Protein AF-A0A8T0IWE1-F1 (afdb_monomer_lite)

pLDDT: mean 80.46, std 10.98, range [46.81, 93.31]

Organism: Ceratodon purpureus (NCBI:txid3225)

InterPro domains:
  IPR036291 NAD(P)-binding domain superfamily [SSF51735] (21-100)

Secondary structure (DSSP, 8-state):
-HHHHHHHHTT-GGGGT--SSSHHHHHHHHHS-HHHHHHHT-S-TT-----EEE--SB----TTT---TTS--B-HHHHHHHHHHHHTPPSSS--S-EEE---

Radius of gyration: 16.72 Å; chains: 1; bounding box: 42×32×40 Å

Structure (mmCIF, N/CA/C/O backbone):
data_AF-A0A8T0IWE1-F1
#
_entry.id   AF-A0A8T0IWE1-F1
#
loop_
_atom_site.group_PDB
_atom_site.id
_atom_site.type_symbol
_atom_site.label_atom_id
_atom_site.label_alt_id
_atom_site.label_comp_id
_atom_site.label_asym_id
_atom_site.label_entity_id
_atom_site.label_seq_id
_atom_site.pdbx_PDB_ins_code
_atom_site.Cartn_x
_atom_site.Cartn_y
_atom_site.Cartn_z
_atom_site.occupancy
_atom_site.B_iso_or_equiv
_atom_site.auth_seq_id
_atom_site.auth_comp_id
_atom_site.auth_asym_id
_atom_site.auth_atom_id
_atom_site.pdbx_PDB_model_num
ATOM 1 N N . MET A 1 1 ? -9.586 -9.322 -12.921 1.00 60.53 1 MET A N 1
ATOM 2 C CA . MET A 1 1 ? -8.682 -9.501 -11.763 1.00 60.53 1 MET A CA 1
ATOM 3 C C . MET A 1 1 ? -8.225 -10.950 -11.635 1.00 60.53 1 MET A C 1
ATOM 5 O O . MET A 1 1 ? -7.031 -11.164 -11.763 1.00 60.53 1 MET A O 1
ATOM 9 N N . LEU A 1 2 ? -9.128 -11.941 -11.517 1.00 61.88 2 LEU A N 1
ATOM 10 C CA . LEU A 1 2 ? -8.757 -13.373 -11.607 1.00 61.88 2 LEU A CA 1
ATOM 11 C C . LEU A 1 2 ? -7.967 -13.677 -12.893 1.00 61.88 2 LEU A C 1
ATOM 13 O O . LEU A 1 2 ? -6.853 -14.181 -12.833 1.00 61.88 2 LEU A O 1
ATOM 17 N N . ASN A 1 3 ? -8.457 -13.173 -14.028 1.00 80.06 3 ASN A N 1
ATOM 18 C CA . ASN A 1 3 ? -7.784 -13.331 -15.317 1.00 80.06 3 ASN A CA 1
ATOM 19 C C . ASN A 1 3 ? -6.385 -12.686 -15.382 1.00 80.06 3 ASN A C 1
ATOM 21 O O . ASN A 1 3 ? -5.588 -13.105 -16.215 1.00 80.06 3 ASN A O 1
ATOM 25 N N . GLU A 1 4 ? -6.079 -11.673 -14.559 1.00 84.56 4 GLU A N 1
ATOM 26 C CA . GLU A 1 4 ? -4.756 -11.017 -14.560 1.00 84.56 4 GLU A CA 1
ATOM 27 C C . GLU A 1 4 ? -3.718 -11.858 -13.819 1.00 84.56 4 GLU A C 1
ATOM 29 O O . GLU A 1 4 ? -2.575 -11.961 -14.253 1.00 84.56 4 GLU A O 1
ATOM 34 N N . MET A 1 5 ? -4.132 -12.514 -12.733 1.00 84.31 5 MET A N 1
ATOM 35 C CA . MET A 1 5 ? -3.286 -13.466 -12.015 1.00 84.31 5 MET A CA 1
ATOM 36 C C . MET A 1 5 ? -2.965 -14.686 -12.872 1.00 84.31 5 MET A C 1
ATOM 38 O O . MET A 1 5 ? -1.837 -15.171 -12.848 1.00 84.31 5 MET A O 1
ATOM 42 N N . ASP A 1 6 ? -3.924 -15.156 -13.666 1.00 89.00 6 ASP A N 1
ATOM 43 C CA . ASP A 1 6 ? -3.680 -16.259 -14.596 1.00 89.00 6 ASP A CA 1
ATOM 44 C C . ASP A 1 6 ? -2.774 -15.820 -15.756 1.00 89.00 6 ASP A C 1
ATOM 46 O O . ASP A 1 6 ? -1.833 -16.526 -16.097 1.00 89.00 6 ASP A O 1
ATOM 50 N N . ALA A 1 7 ? -2.920 -14.589 -16.264 1.00 88.12 7 ALA A N 1
ATOM 51 C CA . ALA A 1 7 ? -1.993 -14.040 -17.258 1.00 88.12 7 ALA A CA 1
ATOM 52 C C . ALA A 1 7 ? -0.544 -13.929 -16.756 1.00 88.12 7 ALA A C 1
ATOM 54 O O . ALA A 1 7 ? 0.391 -14.099 -17.541 1.00 88.12 7 ALA A O 1
ATOM 55 N N . LEU A 1 8 ? -0.348 -13.641 -15.463 1.00 87.44 8 LEU A N 1
ATOM 56 C CA . LEU A 1 8 ? 0.972 -13.688 -14.835 1.00 87.44 8 LEU A CA 1
ATOM 57 C C . LEU A 1 8 ? 1.531 -15.111 -14.799 1.00 87.44 8 LEU A C 1
ATOM 59 O O . LEU A 1 8 ? 2.681 -15.308 -15.184 1.00 87.44 8 LEU A O 1
ATOM 63 N N . LYS A 1 9 ? 0.727 -16.087 -14.352 1.00 87.06 9 LYS A N 1
ATOM 64 C CA . LYS A 1 9 ? 1.131 -17.503 -14.287 1.00 87.06 9 LYS A CA 1
ATOM 65 C C . LYS A 1 9 ? 1.506 -18.044 -15.664 1.00 87.06 9 LYS A C 1
ATOM 67 O O . LYS A 1 9 ? 2.515 -18.728 -15.792 1.00 87.06 9 LYS A O 1
ATOM 72 N N . ASP A 1 10 ? 0.725 -17.688 -16.677 1.00 91.44 10 ASP A N 1
ATOM 73 C CA . ASP A 1 10 ? 0.872 -18.201 -18.039 1.00 91.44 10 ASP A CA 1
ATOM 74 C C . ASP A 1 10 ? 1.931 -17.449 -18.859 1.00 91.44 10 ASP A C 1
ATOM 76 O O . ASP A 1 10 ? 2.167 -17.779 -20.019 1.00 91.44 10 ASP A O 1
ATOM 80 N N . GLY A 1 11 ? 2.565 -16.407 -18.310 1.00 89.12 11 GLY A N 1
ATOM 81 C CA . GLY A 1 11 ? 3.575 -15.648 -19.052 1.00 89.12 11 GLY A CA 1
ATOM 82 C C . GLY A 1 11 ? 3.012 -14.665 -20.083 1.00 89.12 11 GLY A C 1
ATOM 83 O O . GLY A 1 11 ? 3.759 -14.122 -20.894 1.00 89.12 11 GLY A O 1
ATOM 84 N N . THR A 1 12 ? 1.698 -14.424 -20.086 1.00 92.44 12 THR A N 1
ATOM 85 C CA . THR A 1 12 ? 1.004 -13.690 -21.159 1.00 92.44 12 THR A CA 1
ATOM 86 C C . THR A 1 12 ? 0.707 -12.226 -20.825 1.00 92.44 12 THR A C 1
ATOM 88 O O . THR A 1 12 ? 0.136 -11.513 -21.654 1.00 92.44 12 THR A O 1
ATOM 91 N N . TRP A 1 13 ? 1.127 -11.731 -19.656 1.00 89.75 13 TRP A N 1
ATOM 92 C CA . TRP A 1 13 ? 0.821 -10.374 -19.175 1.00 89.75 13 TRP A CA 1
ATOM 93 C C . TRP A 1 13 ? 1.220 -9.253 -20.150 1.00 89.75 13 TRP A C 1
ATOM 95 O O . TRP A 1 13 ? 0.478 -8.280 -20.283 1.00 89.75 13 TRP A O 1
ATOM 105 N N . LYS A 1 14 ? 2.335 -9.396 -20.888 1.00 89.25 14 LYS A N 1
ATOM 106 C CA . LYS A 1 14 ? 2.791 -8.384 -21.863 1.00 89.25 14 LYS A CA 1
ATOM 107 C C . LYS A 1 14 ? 1.773 -8.165 -22.978 1.00 89.25 14 LYS A C 1
ATOM 109 O O . LYS A 1 14 ? 1.463 -7.033 -23.329 1.00 89.25 14 LYS A O 1
ATOM 114 N N . SER A 1 15 ? 1.200 -9.255 -23.495 1.00 90.38 15 SER A N 1
ATOM 115 C CA . SER A 1 15 ? 0.161 -9.199 -24.537 1.00 90.38 15 SER A CA 1
ATOM 116 C C . SER A 1 15 ? -1.126 -8.519 -24.058 1.00 90.38 15 SER A C 1
ATOM 118 O O . SER A 1 15 ? -1.925 -8.062 -24.869 1.00 90.38 15 SER A O 1
ATOM 120 N N . ARG A 1 16 ? -1.301 -8.410 -22.735 1.00 86.62 16 ARG A N 1
ATOM 121 C CA . ARG A 1 16 ? -2.420 -7.727 -22.080 1.00 86.62 16 ARG A CA 1
ATOM 122 C C . ARG A 1 16 ? -2.107 -6.280 -21.688 1.00 86.62 16 ARG A C 1
ATOM 124 O O . ARG A 1 16 ? -2.897 -5.660 -20.987 1.00 86.62 16 ARG A O 1
ATOM 131 N N . GLY A 1 17 ? -0.974 -5.739 -22.139 1.00 88.81 17 GLY A N 1
ATOM 132 C CA . GLY A 1 17 ? -0.598 -4.339 -21.932 1.00 88.81 17 GLY A CA 1
ATOM 133 C C . GLY A 1 17 ? 0.103 -4.047 -20.605 1.00 88.81 17 GLY A C 1
ATOM 134 O O . GLY A 1 17 ? 0.323 -2.881 -20.284 1.00 88.81 17 GLY A O 1
ATOM 135 N N . TRP A 1 18 ? 0.477 -5.071 -19.832 1.00 88.12 18 TRP A N 1
ATOM 136 C CA . TRP A 1 18 ? 1.257 -4.861 -18.616 1.00 88.12 18 TRP A CA 1
ATOM 137 C C . TRP A 1 18 ? 2.734 -4.602 -18.927 1.00 88.12 18 TRP A C 1
ATOM 139 O O . TRP A 1 18 ? 3.310 -5.219 -19.823 1.00 88.12 18 TRP A O 1
ATOM 149 N N . GLN A 1 19 ? 3.352 -3.712 -18.147 1.00 86.38 19 GLN A N 1
ATOM 150 C CA . GLN A 1 19 ? 4.778 -3.393 -18.265 1.00 86.38 19 GLN A CA 1
ATOM 151 C C . GLN A 1 19 ? 5.664 -4.552 -17.803 1.00 86.38 19 GLN A C 1
ATOM 153 O O . GLN A 1 19 ? 5.185 -5.443 -17.111 1.00 86.38 19 GLN A O 1
ATOM 158 N N . ASP A 1 20 ? 6.950 -4.521 -18.154 1.00 81.81 20 ASP A N 1
ATOM 159 C CA . ASP A 1 20 ? 7.919 -5.577 -17.818 1.00 81.81 20 ASP A CA 1
ATOM 160 C C . ASP A 1 20 ? 8.440 -5.504 -16.381 1.00 81.81 20 ASP A C 1
ATOM 162 O O . ASP A 1 20 ? 8.766 -6.525 -15.778 1.00 81.81 20 ASP A O 1
ATOM 166 N N . MET A 1 21 ? 8.531 -4.297 -15.826 1.00 83.00 21 MET A N 1
ATOM 167 C CA . MET A 1 21 ? 9.075 -4.083 -14.492 1.00 83.00 21 MET A CA 1
ATOM 168 C C . MET A 1 21 ? 7.952 -4.112 -13.451 1.00 83.00 21 MET A C 1
ATOM 170 O O . MET A 1 21 ? 6.909 -3.484 -13.627 1.00 83.00 21 MET A O 1
ATOM 174 N N . TYR A 1 22 ? 8.173 -4.845 -12.357 1.00 80.69 22 TYR A N 1
ATOM 175 C CA . TYR A 1 22 ? 7.252 -4.952 -11.215 1.00 80.69 22 TYR A CA 1
ATOM 176 C C . TYR A 1 22 ? 5.834 -5.447 -11.555 1.00 80.69 22 TYR A C 1
ATOM 178 O O . TYR A 1 22 ? 4.922 -5.269 -10.754 1.00 80.69 22 TYR A O 1
ATOM 186 N N . THR A 1 23 ? 5.621 -6.103 -12.698 1.00 87.94 23 THR A N 1
ATOM 187 C CA . THR A 1 23 ? 4.297 -6.553 -13.168 1.00 87.94 23 THR A CA 1
ATOM 188 C C . THR A 1 23 ? 3.562 -7.387 -12.129 1.00 87.94 23 THR A C 1
ATOM 190 O O . THR A 1 23 ? 2.423 -7.090 -11.771 1.00 87.94 23 THR A O 1
ATOM 193 N N . SER A 1 24 ? 4.236 -8.417 -11.613 1.00 83.69 24 SER A N 1
ATOM 194 C CA . SER A 1 24 ? 3.684 -9.336 -10.621 1.00 83.69 24 SER A CA 1
ATOM 195 C C . SER A 1 24 ? 3.312 -8.607 -9.332 1.00 83.69 24 SER A C 1
ATOM 197 O O . SER A 1 24 ? 2.244 -8.851 -8.768 1.00 83.69 24 SER A O 1
ATOM 199 N N . TYR A 1 25 ? 4.144 -7.654 -8.910 1.00 84.81 25 TYR A N 1
ATOM 200 C CA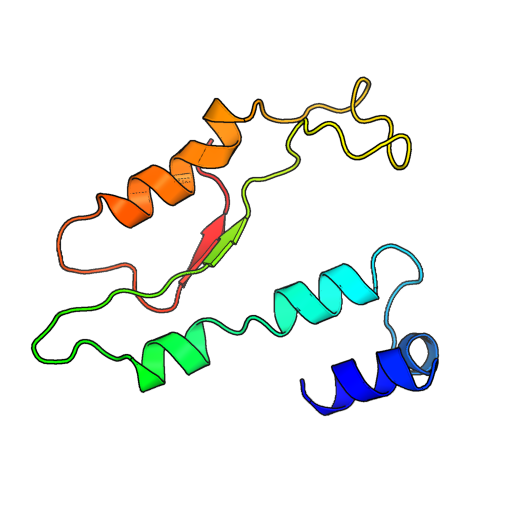 . TYR A 1 25 ? 3.882 -6.791 -7.764 1.00 84.81 25 TYR A CA 1
ATOM 201 C C . TYR A 1 25 ? 2.660 -5.892 -7.997 1.00 84.81 25 TYR A C 1
ATOM 203 O O . TYR A 1 25 ? 1.732 -5.911 -7.189 1.00 84.81 25 TYR A O 1
ATOM 211 N N . SER A 1 26 ? 2.613 -5.160 -9.112 1.00 86.25 26 SER A N 1
ATOM 212 C CA . SER A 1 26 ? 1.528 -4.234 -9.455 1.00 86.25 26 SER A CA 1
ATOM 213 C C . SER A 1 26 ? 0.181 -4.942 -9.571 1.00 86.25 26 SER A C 1
ATOM 215 O O . SER A 1 26 ? -0.788 -4.527 -8.937 1.00 86.25 26 SER A O 1
ATOM 217 N N . VAL A 1 27 ? 0.122 -6.057 -10.304 1.00 84.81 27 VAL A N 1
ATOM 218 C CA . VAL A 1 27 ? -1.096 -6.873 -10.421 1.00 84.81 27 VAL A CA 1
ATOM 219 C C . VAL A 1 27 ? -1.533 -7.388 -9.051 1.00 84.81 27 VAL A C 1
ATOM 221 O O . VAL A 1 27 ? -2.717 -7.327 -8.738 1.00 84.81 27 VAL A O 1
ATOM 224 N N . THR A 1 28 ? -0.602 -7.831 -8.198 1.00 83.19 28 THR A N 1
ATOM 225 C CA . THR A 1 28 ? -0.932 -8.297 -6.840 1.00 83.19 28 THR A CA 1
ATOM 226 C C . THR A 1 28 ? -1.457 -7.173 -5.949 1.00 83.19 28 THR A C 1
ATOM 228 O O . THR A 1 28 ? -2.430 -7.374 -5.222 1.00 83.19 28 THR A O 1
ATOM 231 N N . LYS A 1 29 ? -0.875 -5.971 -6.018 1.00 85.44 29 LYS A N 1
ATOM 232 C CA . LYS A 1 29 ? -1.346 -4.806 -5.254 1.00 85.44 29 LYS A CA 1
ATOM 233 C C . LYS A 1 29 ? -2.706 -4.298 -5.728 1.00 85.44 29 LYS A C 1
ATOM 235 O O . LYS A 1 29 ? -3.514 -3.919 -4.892 1.00 85.44 29 LYS A O 1
ATOM 240 N N . VAL A 1 30 ? -2.989 -4.357 -7.029 1.00 83.12 30 VAL A N 1
ATOM 241 C CA . VAL A 1 30 ? -4.327 -4.072 -7.576 1.00 83.12 30 VAL A CA 1
ATOM 242 C C . VAL A 1 30 ? -5.322 -5.175 -7.201 1.00 83.12 30 VAL A C 1
ATOM 244 O O . VAL A 1 30 ? -6.490 -4.893 -6.939 1.00 83.12 30 VAL A O 1
ATOM 247 N N . ALA A 1 31 ? -4.869 -6.432 -7.151 1.00 79.88 31 ALA A N 1
ATOM 248 C CA . ALA A 1 31 ? -5.710 -7.571 -6.807 1.00 79.88 31 ALA A CA 1
ATOM 249 C C . ALA A 1 31 ? -6.136 -7.609 -5.337 1.00 79.88 31 ALA A C 1
ATOM 251 O O . ALA A 1 31 ? -7.195 -8.158 -5.028 1.00 79.88 31 ALA A O 1
ATOM 252 N N . LEU A 1 32 ? -5.352 -6.993 -4.446 1.00 76.25 32 LEU A N 1
ATOM 253 C CA . LEU A 1 32 ? -5.752 -6.636 -3.083 1.00 76.25 32 LEU A CA 1
ATOM 254 C C . LEU A 1 32 ? -6.844 -5.553 -3.129 1.00 76.25 32 LEU A C 1
ATOM 256 O O . LEU A 1 32 ? -6.663 -4.414 -2.707 1.00 76.25 32 LEU A O 1
ATOM 260 N N . ASN A 1 33 ? -7.998 -5.909 -3.685 1.00 67.75 33 ASN A N 1
ATOM 261 C CA . ASN A 1 33 ? -9.131 -5.026 -3.837 1.00 67.75 33 ASN A CA 1
ATOM 262 C C . ASN A 1 33 ? -9.860 -4.898 -2.501 1.00 67.75 33 ASN A C 1
ATOM 264 O O . ASN A 1 33 ? -10.820 -5.615 -2.208 1.00 67.75 33 ASN A O 1
ATOM 268 N N . THR A 1 34 ? -9.403 -3.954 -1.688 1.00 67.06 34 THR A N 1
ATOM 269 C CA . THR A 1 34 ? -9.984 -3.651 -0.380 1.00 67.06 34 THR A CA 1
ATOM 270 C C . THR A 1 34 ? -11.446 -3.251 -0.440 1.00 67.06 34 THR A C 1
ATOM 272 O O . THR A 1 34 ? -12.126 -3.421 0.561 1.00 67.06 34 THR A O 1
ATOM 275 N N . SER A 1 35 ? -11.973 -2.807 -1.587 1.00 67.19 35 SER A N 1
ATOM 276 C CA . SER A 1 35 ? -13.403 -2.497 -1.716 1.00 67.19 35 SER A CA 1
ATOM 277 C C . SER A 1 35 ? -14.300 -3.739 -1.635 1.00 67.19 35 SER A C 1
ATOM 279 O O . SER A 1 35 ? -15.396 -3.663 -1.083 1.00 67.19 35 SER A O 1
ATOM 281 N N . VAL A 1 36 ? -13.834 -4.894 -2.128 1.00 73.44 36 VAL A N 1
ATOM 282 C CA . VAL A 1 36 ? -14.587 -6.159 -2.051 1.00 73.44 36 VAL A CA 1
ATOM 283 C C . VAL A 1 36 ? -14.585 -6.668 -0.618 1.00 73.44 36 VAL A C 1
ATOM 285 O O . VAL A 1 36 ? -15.652 -6.909 -0.060 1.00 73.44 36 VAL A O 1
ATOM 288 N N . LEU A 1 37 ? -13.400 -6.731 -0.003 1.00 75.94 37 LEU A N 1
ATOM 289 C CA . LEU A 1 37 ? -13.252 -7.174 1.381 1.00 75.94 37 LEU A CA 1
ATOM 290 C C . LEU A 1 37 ? -13.990 -6.248 2.358 1.00 75.94 37 LEU A C 1
ATOM 292 O O . LEU A 1 37 ? -14.659 -6.725 3.264 1.00 75.94 37 LEU A O 1
ATOM 296 N N . ALA A 1 38 ? -13.913 -4.931 2.158 1.00 77.00 38 ALA A N 1
ATOM 297 C CA . ALA A 1 38 ? -14.639 -3.959 2.967 1.00 77.00 38 ALA A CA 1
ATOM 298 C C . ALA A 1 38 ? -16.158 -4.134 2.844 1.00 77.00 38 ALA A C 1
ATOM 300 O O . ALA A 1 38 ? -16.852 -4.113 3.849 1.00 77.00 38 ALA A O 1
ATOM 301 N N . ARG A 1 39 ? -16.684 -4.379 1.635 1.00 74.94 39 ARG A N 1
ATOM 302 C CA . ARG A 1 39 ? -18.118 -4.635 1.435 1.00 74.94 39 ARG A CA 1
ATOM 303 C C . ARG A 1 39 ? -18.585 -5.918 2.127 1.00 74.94 39 ARG A C 1
ATOM 305 O O . ARG A 1 39 ? -19.682 -5.936 2.673 1.00 74.94 39 ARG A O 1
ATOM 312 N N . GLU A 1 40 ? -17.784 -6.981 2.075 1.00 78.19 40 GLU A N 1
ATOM 313 C CA . GLU A 1 40 ? -18.094 -8.267 2.720 1.00 78.19 40 GLU A CA 1
ATOM 314 C C . GLU A 1 40 ? -17.995 -8.189 4.246 1.00 78.19 40 GLU A C 1
ATOM 316 O O . GLU A 1 40 ? -18.851 -8.719 4.949 1.00 78.19 40 GLU A O 1
ATOM 321 N N . LEU A 1 41 ? -16.987 -7.477 4.750 1.00 74.38 41 LEU A N 1
ATOM 322 C CA . LEU A 1 41 ? -16.776 -7.196 6.170 1.00 74.38 41 LEU A CA 1
ATOM 323 C C . LEU A 1 41 ? -17.442 -5.888 6.610 1.00 74.38 41 LEU A C 1
ATOM 325 O O . LEU A 1 41 ? -17.000 -5.290 7.594 1.00 74.38 41 LEU A O 1
ATOM 329 N N . GLY A 1 42 ? -18.465 -5.428 5.875 1.00 64.94 42 GLY A N 1
ATOM 330 C CA . GLY A 1 42 ? -19.171 -4.177 6.158 1.00 64.94 42 GLY A CA 1
ATOM 331 C C . GLY A 1 42 ? -19.538 -4.101 7.640 1.00 64.94 42 GLY A C 1
ATOM 332 O O . GLY A 1 42 ? -19.692 -5.154 8.257 1.00 64.94 42 GLY A O 1
ATOM 333 N N . PRO A 1 43 ? -19.641 -2.900 8.236 1.00 60.78 43 PRO A N 1
ATOM 334 C CA . PRO A 1 43 ? -19.611 -2.716 9.685 1.00 60.78 43 PRO A CA 1
ATOM 335 C C . PRO A 1 43 ? -20.714 -3.528 10.378 1.00 60.78 43 PRO A C 1
ATOM 337 O O . PRO A 1 43 ? -21.841 -3.071 10.553 1.00 60.78 43 PRO A O 1
ATOM 340 N N . ALA A 1 44 ? -20.372 -4.759 10.755 1.00 59.25 44 ALA A N 1
ATOM 341 C CA . ALA A 1 44 ? -21.209 -5.655 11.521 1.00 59.25 44 ALA A CA 1
ATOM 342 C C . ALA A 1 44 ? -21.233 -5.167 12.976 1.00 59.25 44 ALA A C 1
ATOM 344 O O . ALA A 1 44 ? -20.674 -4.121 13.320 1.00 59.25 44 ALA A O 1
ATOM 345 N N . THR A 1 45 ? -21.834 -5.948 13.866 1.00 56.12 45 THR A N 1
ATOM 346 C CA . THR A 1 45 ? -21.883 -5.666 15.309 1.00 56.12 45 THR A CA 1
ATOM 347 C C . THR A 1 45 ? -20.510 -5.379 15.940 1.00 56.12 45 THR A C 1
ATOM 349 O O . THR A 1 45 ? -20.455 -4.694 16.956 1.00 56.12 45 THR A O 1
ATOM 352 N N . GLU A 1 46 ? -19.410 -5.820 15.316 1.00 61.94 46 GLU A N 1
ATOM 353 C CA . GLU A 1 46 ? -18.023 -5.607 15.767 1.00 61.94 46 GLU A CA 1
ATOM 354 C C . GLU A 1 46 ? -17.278 -4.432 15.088 1.00 61.94 46 GLU A C 1
ATOM 356 O O . GLU A 1 46 ? -16.106 -4.214 15.375 1.00 61.94 46 GLU A O 1
ATOM 361 N N . LYS A 1 47 ? -17.937 -3.632 14.230 1.00 75.69 47 LYS A N 1
ATOM 362 C CA . LYS A 1 47 ? -17.390 -2.416 13.578 1.00 75.69 47 LYS A CA 1
ATOM 363 C C . LYS A 1 47 ? -15.947 -2.562 13.053 1.00 75.69 47 LYS A C 1
ATOM 365 O O . LYS A 1 47 ? -15.061 -1.787 13.411 1.00 75.69 47 LYS A O 1
ATOM 370 N N . VAL A 1 48 ? -15.709 -3.540 12.182 1.00 83.94 48 VAL A N 1
ATOM 371 C CA . VAL A 1 48 ? -14.412 -3.696 11.504 1.00 83.94 48 VAL A CA 1
ATOM 372 C C . VAL A 1 48 ? -14.301 -2.700 10.345 1.00 83.94 48 VAL A C 1
ATOM 374 O O . VAL A 1 48 ? -15.193 -2.596 9.502 1.00 83.94 48 VAL A O 1
ATOM 377 N N . TYR A 1 49 ? -13.181 -1.977 10.284 1.00 85.69 49 TYR A N 1
ATOM 378 C CA . TYR A 1 49 ? -12.871 -1.024 9.218 1.00 85.69 49 TYR A CA 1
ATOM 379 C C . TYR A 1 49 ? -11.706 -1.534 8.375 1.00 85.69 49 TYR A C 1
ATOM 381 O O . TYR A 1 49 ? -10.636 -1.839 8.893 1.00 85.69 49 TYR A O 1
ATOM 389 N N . VAL A 1 50 ? -11.912 -1.621 7.061 1.00 88.69 50 VAL A N 1
ATOM 390 C CA . VAL A 1 50 ? -10.939 -2.188 6.122 1.00 88.69 50 VAL A CA 1
ATOM 391 C C . VAL A 1 50 ? -10.527 -1.114 5.128 1.00 88.69 50 VAL A C 1
ATOM 393 O O .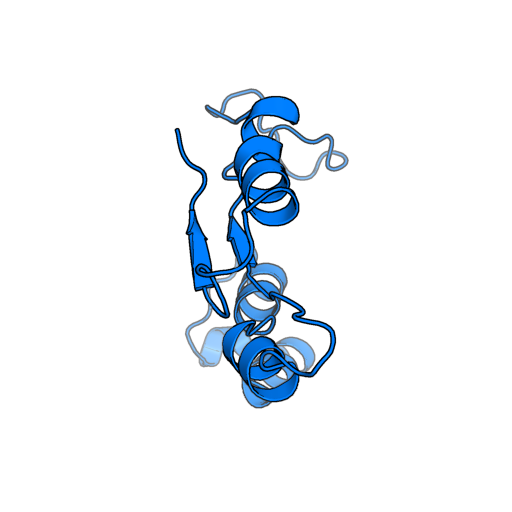 VAL A 1 50 ? -11.382 -0.561 4.446 1.00 88.69 50 VAL A O 1
ATOM 396 N N . ASN A 1 51 ? -9.231 -0.829 5.014 1.00 89.06 51 ASN A N 1
ATOM 397 C CA . ASN A 1 51 ? -8.678 0.135 4.059 1.00 89.06 51 ASN A CA 1
ATOM 398 C C . ASN A 1 51 ? -7.332 -0.362 3.513 1.00 89.06 51 ASN A C 1
ATOM 400 O O . ASN A 1 51 ? -6.671 -1.197 4.127 1.00 89.06 51 ASN A O 1
ATOM 404 N N . CYS A 1 52 ? -6.913 0.184 2.374 1.00 90.56 52 CYS A N 1
ATOM 405 C CA . CYS A 1 52 ? -5.554 0.082 1.851 1.00 90.56 52 CYS A CA 1
ATOM 406 C C . CYS A 1 52 ? -4.860 1.435 1.941 1.00 90.56 52 CYS A C 1
ATOM 408 O O . CYS A 1 52 ? -5.501 2.482 1.871 1.00 90.56 52 CYS A O 1
ATOM 410 N N . PHE A 1 53 ? -3.533 1.418 1.992 1.00 89.69 53 PHE A N 1
ATOM 411 C CA . PHE A 1 53 ? -2.752 2.623 1.774 1.00 89.69 53 PHE A CA 1
ATOM 412 C C . PHE A 1 53 ? -1.449 2.325 1.034 1.00 89.69 53 PHE A C 1
ATOM 414 O O . PHE A 1 53 ? -0.962 1.191 1.041 1.00 89.69 53 PHE A O 1
ATOM 421 N N . ASN A 1 54 ? -0.895 3.354 0.401 1.00 90.19 54 ASN A N 1
ATOM 422 C CA . ASN A 1 54 ? 0.442 3.352 -0.167 1.00 90.19 54 ASN A CA 1
ATOM 423 C C . ASN A 1 54 ? 1.398 4.096 0.779 1.00 90.19 54 ASN A C 1
ATOM 425 O O . ASN A 1 54 ? 1.197 5.291 0.991 1.00 90.19 54 ASN A O 1
ATOM 429 N N . PRO A 1 55 ? 2.429 3.430 1.331 1.00 88.88 55 PRO A N 1
ATOM 430 C CA . PRO A 1 55 ? 3.406 4.050 2.231 1.00 88.88 55 PRO A CA 1
ATOM 431 C C . PRO A 1 55 ? 4.397 4.999 1.532 1.00 88.88 55 PRO A C 1
ATOM 433 O O . PRO A 1 55 ? 5.281 5.546 2.189 1.00 88.88 55 PRO A O 1
ATOM 436 N N . GLY A 1 56 ? 4.302 5.156 0.209 1.00 87.44 56 GLY A N 1
ATOM 437 C CA . GLY A 1 56 ? 5.290 5.879 -0.585 1.00 87.44 56 GLY A CA 1
ATOM 438 C C . GLY A 1 56 ? 6.583 5.081 -0.777 1.00 87.44 56 GLY A C 1
ATOM 439 O O . GLY A 1 56 ? 6.745 3.962 -0.275 1.00 87.44 56 GLY A O 1
ATOM 440 N N . LEU A 1 57 ? 7.521 5.653 -1.537 1.00 86.81 57 LEU A N 1
ATOM 441 C CA . LEU A 1 57 ? 8.836 5.047 -1.735 1.00 86.81 57 LEU A CA 1
ATOM 442 C C . LEU A 1 57 ? 9.569 5.028 -0.393 1.00 86.81 57 LEU A C 1
ATOM 444 O O . LEU A 1 57 ? 9.964 6.074 0.102 1.00 86.81 57 LEU A O 1
ATOM 448 N N . THR A 1 58 ? 9.729 3.852 0.206 1.00 85.12 58 THR A N 1
ATOM 449 C CA . THR A 1 58 ? 10.261 3.706 1.567 1.00 85.12 58 THR A CA 1
ATOM 450 C C . THR A 1 58 ? 11.625 3.041 1.528 1.00 85.12 58 THR A C 1
ATOM 452 O O . THR A 1 58 ? 11.799 2.023 0.860 1.00 85.12 58 THR A O 1
ATOM 455 N N . LYS A 1 59 ? 12.591 3.586 2.270 1.00 80.31 59 LYS A N 1
ATOM 456 C CA . LYS A 1 59 ? 13.904 2.969 2.459 1.00 80.31 59 LYS A CA 1
ATOM 457 C C . LYS A 1 59 ? 13.746 1.730 3.330 1.00 80.31 59 LYS A C 1
ATOM 459 O O . LYS A 1 59 ? 13.721 1.818 4.553 1.00 80.31 59 LYS A O 1
ATOM 464 N N . PHE A 1 60 ? 13.658 0.572 2.696 1.00 71.88 60 PHE A N 1
ATOM 465 C CA . PHE A 1 60 ? 13.809 -0.718 3.353 1.00 71.88 60 PHE A CA 1
ATOM 466 C C . PHE A 1 60 ? 14.996 -1.454 2.727 1.00 71.88 60 PHE A C 1
ATOM 468 O O . PHE A 1 60 ? 15.312 -1.273 1.551 1.00 71.88 60 PHE A O 1
ATOM 475 N N . ASN A 1 61 ? 15.660 -2.299 3.510 1.00 62.06 61 ASN A N 1
ATOM 476 C CA . ASN A 1 61 ? 16.725 -3.155 3.002 1.00 62.06 61 ASN A CA 1
ATOM 477 C C . ASN A 1 61 ? 16.094 -4.369 2.284 1.00 62.06 61 ASN A C 1
ATOM 479 O O . ASN A 1 61 ? 15.917 -5.421 2.893 1.00 62.06 61 ASN A O 1
ATOM 483 N N . LEU A 1 62 ? 15.655 -4.213 1.025 1.00 58.91 62 LEU A N 1
ATOM 484 C CA . LEU A 1 62 ? 15.396 -5.367 0.150 1.00 58.91 62 LEU A CA 1
ATO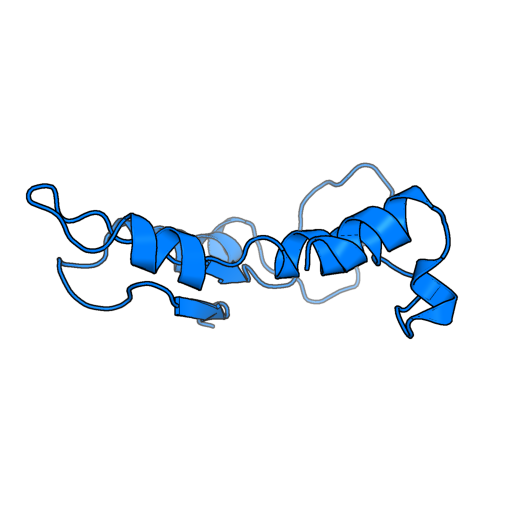M 485 C C . LEU A 1 62 ? 16.746 -5.733 -0.440 1.00 58.91 62 LEU A C 1
ATOM 487 O O . LEU A 1 62 ? 17.176 -5.063 -1.374 1.00 58.91 62 LEU A O 1
ATOM 491 N N . ASN A 1 63 ? 17.378 -6.762 0.128 1.00 46.81 63 ASN A N 1
ATOM 492 C CA . ASN A 1 63 ? 18.599 -7.418 -0.347 1.00 46.81 63 ASN A CA 1
ATOM 493 C C . ASN A 1 63 ? 18.915 -7.104 -1.826 1.00 46.81 63 ASN A C 1
ATOM 495 O O . ASN A 1 63 ? 18.346 -7.725 -2.725 1.00 46.81 63 ASN A O 1
ATOM 499 N N . ASP A 1 64 ? 19.774 -6.105 -2.043 1.00 52.94 64 ASP A N 1
ATOM 500 C CA . ASP A 1 64 ? 20.475 -5.749 -3.286 1.00 52.94 64 ASP A CA 1
ATOM 501 C C . ASP A 1 64 ? 19.661 -5.562 -4.586 1.00 52.94 64 ASP A C 1
ATOM 503 O O . ASP A 1 64 ? 20.249 -5.398 -5.654 1.00 52.94 64 ASP A O 1
ATOM 507 N N . TYR A 1 65 ? 18.324 -5.550 -4.549 1.00 58.75 65 TYR A N 1
ATOM 508 C CA . TYR A 1 65 ? 17.517 -5.504 -5.780 1.00 58.75 65 TYR A CA 1
ATOM 509 C C . TYR A 1 65 ? 17.304 -4.090 -6.330 1.00 58.75 65 TYR A C 1
ATOM 511 O O . TYR A 1 65 ? 17.120 -3.917 -7.535 1.00 58.75 65 TYR A O 1
ATOM 519 N N . ILE A 1 66 ? 17.282 -3.081 -5.456 1.00 64.38 66 ILE A N 1
ATOM 520 C CA . ILE A 1 66 ? 17.134 -1.673 -5.833 1.00 64.38 66 ILE A CA 1
ATOM 521 C C . ILE A 1 66 ? 17.947 -0.826 -4.854 1.00 64.38 66 ILE A C 1
ATOM 523 O O . ILE A 1 66 ? 17.626 -0.768 -3.666 1.00 64.38 66 ILE A O 1
ATOM 527 N N . ASP A 1 67 ? 18.963 -0.126 -5.357 1.00 67.50 67 ASP A N 1
ATOM 528 C CA . ASP A 1 67 ? 19.637 0.919 -4.591 1.00 67.50 67 ASP A CA 1
ATOM 529 C C . ASP A 1 67 ? 18.744 2.167 -4.512 1.00 67.50 67 ASP A C 1
ATOM 531 O O . ASP A 1 67 ? 18.664 2.977 -5.435 1.00 67.50 67 ASP A O 1
ATOM 535 N N . LEU A 1 68 ? 18.047 2.305 -3.386 1.00 70.25 68 LEU A N 1
ATOM 536 C CA . LEU A 1 68 ? 17.203 3.459 -3.079 1.00 70.25 68 LEU A CA 1
ATOM 537 C C . LEU A 1 68 ? 17.974 4.593 -2.384 1.00 70.25 68 LEU A C 1
ATOM 539 O O . LEU A 1 68 ? 17.366 5.599 -2.021 1.00 70.25 68 LEU A O 1
ATOM 543 N N . SER A 1 69 ? 19.288 4.457 -2.163 1.00 68.88 69 SER A N 1
ATOM 544 C CA . SER A 1 69 ? 20.082 5.447 -1.419 1.00 68.88 69 SER A CA 1
ATOM 545 C C . SER A 1 69 ? 20.168 6.800 -2.131 1.00 68.88 69 SER A C 1
ATOM 547 O O . SER A 1 69 ? 20.261 7.836 -1.471 1.00 68.88 69 SER A O 1
ATOM 549 N N . THR A 1 70 ? 20.066 6.788 -3.461 1.00 73.94 70 THR A N 1
ATOM 550 C CA . THR A 1 70 ? 20.096 7.973 -4.330 1.00 73.94 70 THR A CA 1
ATOM 551 C C . THR A 1 70 ? 18.719 8.599 -4.556 1.00 73.94 70 THR A C 1
ATOM 553 O O . THR A 1 70 ? 18.627 9.715 -5.065 1.00 73.94 70 THR A O 1
ATOM 556 N N . LEU A 1 71 ? 17.642 7.909 -4.168 1.00 77.50 71 LEU A N 1
ATOM 557 C CA . LEU A 1 71 ? 16.274 8.380 -4.344 1.00 77.50 71 LEU A CA 1
ATOM 558 C C . LEU A 1 71 ? 15.764 9.069 -3.077 1.00 77.50 71 LEU A C 1
ATOM 560 O O . LEU A 1 71 ? 16.078 8.686 -1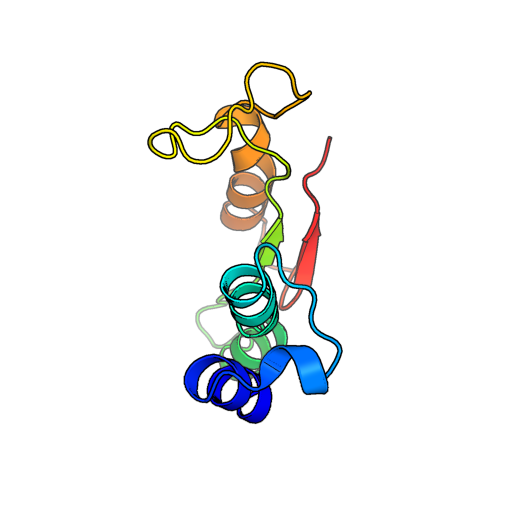.945 1.00 77.50 71 LEU A O 1
ATOM 564 N N . GLN A 1 72 ? 14.926 10.088 -3.270 1.00 82.88 72 GLN A N 1
ATOM 565 C CA . GLN A 1 72 ? 14.164 10.672 -2.176 1.00 82.88 72 GLN A CA 1
ATOM 566 C C . GLN A 1 72 ? 13.107 9.656 -1.734 1.00 82.88 72 GLN A C 1
ATOM 568 O O . GLN A 1 72 ? 12.103 9.445 -2.410 1.00 82.88 72 GLN A O 1
ATOM 573 N N . ALA A 1 73 ? 13.380 8.997 -0.614 1.00 83.88 73 ALA A N 1
ATOM 574 C CA . ALA A 1 73 ? 12.569 7.923 -0.073 1.00 83.88 73 ALA A CA 1
ATOM 575 C C . ALA A 1 73 ? 12.349 8.133 1.428 1.00 83.88 73 ALA A C 1
ATOM 577 O O . ALA A 1 73 ? 13.257 8.571 2.140 1.00 83.88 73 ALA A O 1
ATOM 578 N N . ASN A 1 74 ? 11.152 7.782 1.882 1.00 86.38 74 ASN A N 1
ATOM 579 C CA . ASN A 1 74 ? 10.706 7.863 3.261 1.00 86.38 74 ASN A CA 1
ATOM 580 C C . ASN A 1 74 ? 11.528 6.955 4.170 1.00 86.38 74 ASN A C 1
ATOM 582 O O . ASN A 1 74 ? 11.921 5.844 3.801 1.00 86.38 74 ASN A O 1
ATOM 586 N N . THR A 1 75 ? 11.701 7.389 5.406 1.00 87.38 75 THR A N 1
ATOM 587 C CA . THR A 1 75 ? 12.019 6.519 6.536 1.00 87.38 75 THR A CA 1
ATOM 588 C C . THR A 1 75 ? 10.856 5.565 6.827 1.00 87.38 75 THR A C 1
ATOM 590 O O . THR A 1 75 ? 9.713 5.794 6.422 1.00 87.38 75 THR A O 1
ATOM 593 N N . PHE A 1 76 ? 11.121 4.496 7.581 1.00 87.31 76 PHE A N 1
ATOM 594 C CA . PHE A 1 76 ? 10.063 3.600 8.060 1.00 87.31 76 PHE A CA 1
ATOM 595 C C . PHE A 1 76 ? 9.004 4.339 8.882 1.00 87.31 76 PHE A C 1
ATOM 597 O O . PHE A 1 76 ? 7.818 4.035 8.781 1.00 87.31 76 PHE A O 1
ATOM 604 N N . GLN A 1 77 ? 9.433 5.310 9.687 1.00 88.81 77 GLN A N 1
ATOM 605 C CA . GLN A 1 77 ? 8.562 6.119 10.525 1.00 88.81 77 GLN A CA 1
ATOM 606 C C . GLN A 1 77 ? 7.590 6.933 9.668 1.00 88.81 77 GLN A C 1
ATOM 608 O O . GLN A 1 77 ? 6.384 6.848 9.877 1.00 88.81 77 GLN A O 1
ATOM 613 N N . GLU A 1 78 ? 8.098 7.653 8.666 1.00 89.81 78 GLU A N 1
ATOM 614 C CA . GLU A 1 78 ? 7.277 8.445 7.740 1.00 89.81 78 GLU A CA 1
ATOM 615 C C . GLU A 1 78 ? 6.301 7.558 6.955 1.00 89.81 78 GLU A C 1
ATOM 617 O O . GLU A 1 78 ? 5.113 7.873 6.849 1.00 89.81 78 GLU A O 1
ATOM 622 N N . ALA A 1 79 ? 6.777 6.414 6.464 1.00 89.00 79 ALA A N 1
ATOM 623 C CA . ALA A 1 79 ? 5.980 5.443 5.722 1.00 89.00 79 ALA A CA 1
ATOM 624 C C . ALA A 1 79 ? 4.836 4.826 6.553 1.00 89.00 79 ALA A C 1
ATOM 626 O O . ALA A 1 79 ? 3.763 4.526 6.025 1.00 89.00 79 ALA A O 1
ATOM 627 N N . ALA A 1 80 ? 5.041 4.649 7.862 1.00 90.25 80 ALA A N 1
ATOM 628 C CA . ALA A 1 80 ? 4.074 4.029 8.767 1.00 90.25 80 ALA A CA 1
ATOM 629 C C . ALA A 1 80 ? 2.951 4.974 9.225 1.00 90.25 80 ALA A C 1
ATOM 631 O O . ALA A 1 80 ? 1.915 4.501 9.708 1.00 90.25 80 ALA A O 1
ATOM 632 N N . MET A 1 81 ? 3.111 6.293 9.069 1.00 91.88 81 MET A N 1
ATOM 633 C CA . MET A 1 81 ? 2.175 7.284 9.617 1.00 91.88 81 MET A CA 1
ATOM 634 C C . MET A 1 81 ? 0.732 7.063 9.163 1.00 91.88 81 MET A C 1
ATOM 636 O O . MET A 1 81 ? -0.193 7.153 9.970 1.00 91.88 81 MET A O 1
ATOM 640 N N . THR A 1 82 ? 0.526 6.710 7.892 1.00 90.19 82 THR A N 1
ATOM 641 C CA . THR A 1 82 ? -0.828 6.509 7.353 1.00 90.19 82 THR A CA 1
ATOM 642 C C . THR A 1 82 ? -1.481 5.240 7.907 1.00 90.19 82 THR A C 1
ATOM 644 O O . THR A 1 82 ? -2.653 5.284 8.275 1.00 90.19 82 THR A O 1
ATOM 647 N N . SER A 1 83 ? -0.737 4.137 8.068 1.00 90.19 83 SER A N 1
ATOM 648 C CA . SER A 1 83 ? -1.256 2.939 8.752 1.00 90.19 83 SER A CA 1
ATOM 649 C C . SER A 1 83 ? -1.585 3.187 10.217 1.00 90.19 83 SER A C 1
ATOM 651 O O . SER A 1 83 ? -2.611 2.710 10.690 1.00 90.19 83 SER A O 1
ATOM 653 N N . ILE A 1 84 ? -0.735 3.929 10.934 1.00 93.31 84 ILE A N 1
ATOM 654 C CA . ILE A 1 84 ? -0.959 4.247 12.348 1.00 93.31 84 ILE A CA 1
ATOM 655 C C . ILE A 1 84 ? -2.219 5.103 12.483 1.00 93.31 84 ILE A C 1
ATOM 657 O O . ILE A 1 84 ? -3.079 4.811 13.310 1.00 93.31 84 ILE A O 1
ATOM 661 N N . TRP A 1 85 ? -2.365 6.117 11.627 1.00 91.69 85 TRP A N 1
ATOM 662 C CA . TRP A 1 85 ? -3.559 6.956 11.596 1.00 91.69 85 TRP A CA 1
ATOM 663 C C . TRP A 1 85 ? -4.829 6.149 11.293 1.00 91.69 85 TRP A C 1
ATOM 665 O O . TRP A 1 85 ? -5.836 6.356 11.961 1.00 91.69 85 TRP A O 1
ATOM 675 N N . LEU A 1 86 ? -4.784 5.199 10.350 1.00 90.69 86 LEU A N 1
ATOM 676 C CA . LEU A 1 86 ? -5.914 4.305 10.062 1.00 90.69 86 LEU A CA 1
ATOM 677 C C . LEU A 1 86 ? -6.259 3.399 11.250 1.00 90.69 86 LEU A C 1
ATOM 679 O O . LEU A 1 86 ? -7.432 3.242 11.571 1.00 90.69 86 LEU A O 1
ATOM 683 N N . ALA A 1 87 ? -5.251 2.815 11.901 1.00 90.75 87 ALA A N 1
ATOM 684 C CA . ALA A 1 87 ? -5.443 1.900 13.025 1.00 90.75 87 ALA A CA 1
ATOM 685 C C . ALA A 1 87 ? -6.012 2.593 14.273 1.00 90.75 87 ALA A C 1
ATOM 687 O O . ALA A 1 87 ? -6.704 1.960 15.066 1.00 90.75 87 ALA A O 1
ATOM 688 N N . LEU A 1 88 ? -5.719 3.884 14.446 1.00 91.81 88 LEU A N 1
ATOM 689 C CA . LEU A 1 88 ? -6.178 4.698 15.573 1.00 91.81 88 LEU A CA 1
ATOM 690 C C . LEU A 1 88 ? -7.374 5.591 15.223 1.00 91.81 88 LEU A C 1
ATOM 692 O O . LEU A 1 88 ? -7.799 6.393 16.057 1.00 91.81 88 LEU A O 1
ATOM 696 N N . HIS A 1 89 ? -7.905 5.496 14.000 1.00 87.31 89 HIS A N 1
ATOM 697 C CA . HIS A 1 89 ? -8.998 6.355 13.571 1.00 87.31 89 HIS A CA 1
ATOM 698 C C . HIS A 1 89 ? -10.240 6.092 14.436 1.00 87.31 89 HIS A C 1
ATOM 700 O O . HIS A 1 89 ? -10.621 4.931 14.618 1.00 87.31 89 HIS A O 1
ATOM 706 N N . PRO A 1 90 ? -10.915 7.141 14.946 1.00 86.31 90 PRO A N 1
ATOM 707 C CA . PRO A 1 90 ? -12.227 6.985 15.552 1.00 86.31 90 PRO A CA 1
ATOM 708 C C . PRO A 1 90 ? -13.182 6.203 14.651 1.00 86.31 90 PRO A C 1
ATOM 710 O O . PRO A 1 90 ? -13.123 6.311 13.427 1.00 86.31 90 PRO A O 1
ATOM 713 N N . VAL A 1 91 ? -14.101 5.475 15.279 1.00 84.19 91 VAL A N 1
ATOM 714 C CA . VAL A 1 91 ? -15.198 4.773 14.606 1.00 84.19 91 VAL A CA 1
ATOM 715 C C . VAL A 1 91 ? -15.906 5.713 13.622 1.00 84.19 91 VAL A C 1
ATOM 717 O O . VAL A 1 91 ? -16.454 6.736 14.030 1.00 84.19 91 VAL A O 1
ATOM 720 N N . GLY A 1 92 ? -15.914 5.353 12.340 1.00 81.38 92 GLY A N 1
ATOM 721 C CA . GLY A 1 92 ? -16.436 6.186 11.257 1.00 81.38 92 GLY A CA 1
ATOM 722 C C . GLY A 1 92 ? -15.637 5.986 9.971 1.00 81.38 92 GLY A C 1
ATOM 723 O O . GLY A 1 92 ? -14.954 4.980 9.811 1.00 81.38 92 GLY A O 1
ATOM 724 N N . ASP A 1 93 ? -15.724 6.928 9.037 1.00 81.44 93 ASP A N 1
ATOM 725 C CA . ASP A 1 93 ? -14.857 6.921 7.855 1.00 81.44 93 ASP A CA 1
ATOM 726 C C . ASP A 1 93 ? -13.374 7.060 8.247 1.00 81.44 93 ASP A C 1
ATOM 728 O O . ASP A 1 93 ? -13.096 7.746 9.228 1.00 81.44 93 ASP A O 1
ATOM 732 N N . PRO A 1 94 ? -12.417 6.483 7.487 1.00 86.19 94 PRO A N 1
ATOM 733 C CA . PRO A 1 94 ? -12.596 5.825 6.191 1.00 86.19 94 PRO A CA 1
ATOM 734 C C . PRO A 1 94 ? -12.879 4.313 6.275 1.00 86.19 94 PRO A C 1
ATOM 736 O O . PRO A 1 94 ? -12.331 3.596 7.110 1.00 86.19 94 PRO A O 1
ATOM 739 N N . HIS A 1 95 ? -13.680 3.811 5.330 1.00 87.38 95 HIS A N 1
ATOM 740 C CA . HIS A 1 95 ? -13.923 2.385 5.088 1.00 87.38 95 HIS A CA 1
ATOM 741 C C . HIS A 1 95 ? -13.899 2.080 3.582 1.00 87.38 95 HIS A C 1
ATOM 743 O O . HIS A 1 95 ? -14.469 2.820 2.773 1.00 87.38 95 HIS A O 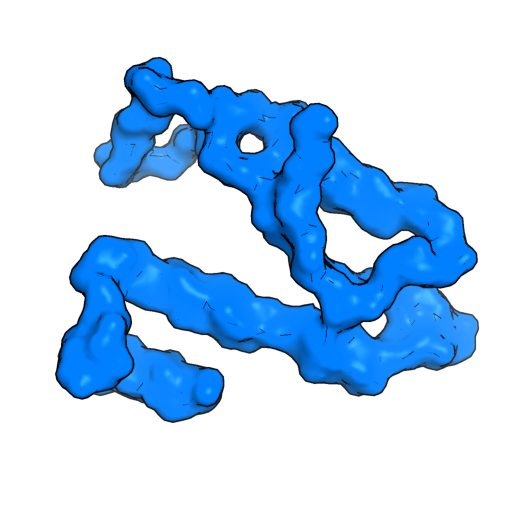1
ATOM 749 N N . GLY A 1 96 ? -13.241 0.988 3.194 1.00 87.31 96 GLY A N 1
ATOM 750 C CA . GLY A 1 96 ? -13.097 0.548 1.807 1.00 87.31 96 GLY A CA 1
ATOM 751 C C . GLY A 1 96 ? -12.307 1.517 0.930 1.00 87.31 96 GLY A C 1
ATOM 752 O O . GLY A 1 96 ? -12.536 1.564 -0.279 1.00 87.31 96 GLY A O 1
ATOM 753 N N . LYS A 1 97 ? -11.424 2.335 1.517 1.00 88.19 97 LYS A N 1
ATOM 754 C CA . LYS A 1 97 ? -10.648 3.349 0.793 1.00 88.19 97 LYS A CA 1
ATOM 755 C C . LYS A 1 97 ? -9.224 2.881 0.512 1.00 88.19 97 LYS A C 1
ATOM 757 O O . LYS A 1 97 ? -8.646 2.116 1.278 1.00 88.19 97 LYS A O 1
ATOM 762 N N . TYR A 1 98 ? -8.662 3.400 -0.576 1.00 88.38 98 TYR A N 1
ATOM 763 C CA . TYR A 1 98 ? -7.227 3.413 -0.839 1.00 88.38 98 TYR A CA 1
ATOM 764 C C . TYR A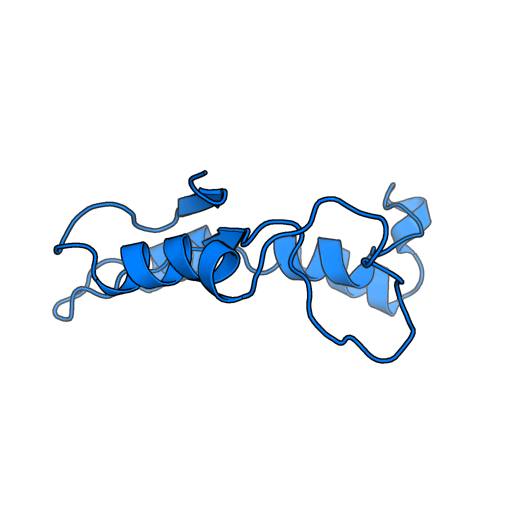 1 98 ? -6.704 4.818 -0.534 1.00 88.38 98 TYR A C 1
ATOM 766 O O . TYR A 1 98 ? -7.243 5.793 -1.059 1.00 88.38 98 TYR A O 1
ATOM 774 N N . LEU A 1 99 ? -5.699 4.919 0.332 1.00 89.12 99 LEU A N 1
ATOM 775 C CA . LEU A 1 99 ? -5.112 6.188 0.747 1.00 89.12 99 LEU A CA 1
ATOM 776 C C . LEU A 1 99 ? -3.661 6.299 0.292 1.00 89.12 99 LEU A C 1
ATOM 778 O O . LEU A 1 99 ? -2.892 5.344 0.368 1.00 89.12 99 LEU A O 1
ATOM 782 N N . GLU A 1 100 ? -3.266 7.486 -0.135 1.00 85.38 100 GLU A N 1
ATOM 783 C CA . GLU A 1 100 ? -1.854 7.809 -0.302 1.00 85.38 100 GLU A CA 1
ATOM 784 C C . GLU A 1 100 ? -1.270 8.274 1.028 1.00 85.38 100 GLU A C 1
ATOM 786 O O . GLU A 1 100 ? -1.999 8.693 1.936 1.00 85.38 100 GLU A O 1
ATOM 791 N N . GLN A 1 101 ? 0.049 8.168 1.152 1.00 75.88 101 GLN A N 1
ATOM 792 C CA . GLN A 1 101 ? 0.746 8.685 2.312 1.00 75.88 101 GLN A CA 1
ATOM 793 C C . GLN A 1 101 ? 0.447 10.178 2.474 1.00 75.88 101 GLN A C 1
ATOM 795 O O . GLN A 1 101 ? 0.576 10.959 1.531 1.00 75.88 101 GLN A O 1
ATOM 800 N N . LYS A 1 102 ? 0.046 10.577 3.681 1.00 59.66 102 LYS A N 1
ATOM 801 C CA . LYS A 1 102 ? -0.019 11.994 4.041 1.00 59.66 102 LYS A CA 1
ATOM 802 C C . LYS A 1 102 ? 1.405 12.496 4.294 1.00 59.66 102 LYS A C 1
ATOM 804 O O . LYS A 1 102 ? 2.043 12.004 5.224 1.00 59.66 102 LYS A O 1
ATOM 809 N N . ASN A 1 103 ? 1.868 13.427 3.462 1.00 52.56 103 ASN A N 1
ATOM 810 C CA . ASN A 1 103 ? 3.083 14.214 3.695 1.00 52.56 103 ASN A CA 1
ATOM 811 C C . ASN A 1 103 ? 2.797 15.374 4.649 1.00 52.56 103 ASN A C 1
ATOM 813 O O . ASN A 1 103 ? 1.690 15.954 4.537 1.00 52.56 103 ASN A O 1
#

Foldseek 3Di:
DVVLVVCVVVVNNVVVVADPPCRVVVVVVVVPQQLVVLVVPPQDPPLDATEAEFLWAADDCPPPPDDCVPPPHDYPVQSCVVVVCVVPPPRDDDHSYYYYRDD

Sequence (103 aa):
MLNEMDALKDGTWKSRGWQDMYTSYSVTKVALNTSVLARELGPATEKVYVNCFNPGLTKFNLNDYIDLSTLQANTFQEAAMTSIWLALHPVGDPHGKYLEQKN